Protein AF-A0A8J7K2E9-F1 (afdb_monomer)

Solvent-accessible surface area (backbone atoms only — not comparable to full-atom values): 9598 Å² total; per-residue (Å²): 111,72,69,59,56,50,30,24,60,58,50,72,45,88,73,56,68,72,61,50,50,53,51,53,51,53,40,48,76,68,71,52,51,81,90,60,36,69,51,52,36,40,22,40,24,43,68,30,79,81,80,59,89,56,78,60,86,50,46,63,63,48,47,56,51,48,52,55,47,40,73,77,40,70,89,48,60,45,27,50,50,56,51,51,51,54,51,43,72,72,58,84,50,80,79,71,59,42,68,41,101,80,74,46,68,44,49,57,67,64,53,49,53,46,28,25,50,50,9,65,33,85,80,42,61,82,50,72,38,52,61,64,59,44,49,19,25,53,39,42,48,53,55,50,51,49,56,50,52,57,48,54,50,52,54,50,53,51,52,52,51,50,56,55,55,61,65,71,76,113

Foldseek 3Di:
DVLQVLLCVLLVHHDDPVLVVVVVVVCVVLVNDPVLRNLQSNLQSLQPNPPDRDRQPCLSVLVVVLVVVCVVPPPDWDFLQRVVVVCCVPPVDDDDFDQDPVRDTPDPVNVSCVLCVSSVHRHDGGDIDRSSNCSNSSSSVVVVVVVVVVVVVVVVVVVVVVVVVVVVVD

Organism: NCBI:txid945769

pLDDT: mean 77.62, std 14.19, range [43.34, 93.06]

Sequence (170 aa):
MKHKELFERELGRKISERSWYRLNRKLKDLGIYKEEYPEILKTVAAMNSSGRITLNRYLLTVWDSIRRFENKHPKQQITCESFRKLLLDNMSYTPMNRLSKNGKYIGISTMWYRWFKDGGVNYKAERLYPIRAYIGVACAVLTWHENQRSKRQRTQDINQFNLLGETNNV

Secondary structure (DSSP, 8-state):
-HHHHHHHHHHTS---HHHHHHHHHHHHHTT--GGGHHHHHHHHHHH-TTSS----TTHHHHHHHHHHHHHHSTT-EEEHHHHHHHHHHHHT---PPEEPTTS-EE-HHHHHHHHHHHTT----TT-EEEGGGGHHHHHHHHHHHHHHHHHHHHHHHHHHHHHHHHHT--

Radius of gyration: 19.33 Å; Cα contacts (8 Å, |Δi|>4): 151; chains: 1; bounding box: 42×38×68 Å

Mean predicted aligned error: 9.29 Å

Structure (mmCIF, N/CA/C/O backbone):
data_AF-A0A8J7K2E9-F1
#
_entry.id   AF-A0A8J7K2E9-F1
#
loop_
_atom_site.group_PDB
_atom_site.id
_atom_site.type_symbol
_atom_site.label_atom_id
_atom_site.label_alt_id
_atom_site.label_comp_id
_atom_site.label_asym_id
_atom_site.label_entity_id
_atom_site.label_seq_id
_atom_site.pdbx_PDB_ins_code
_atom_site.Cartn_x
_atom_site.Cartn_y
_atom_site.Cartn_z
_atom_site.occupancy
_atom_site.B_iso_or_equiv
_atom_site.auth_seq_id
_atom_site.auth_comp_id
_atom_site.auth_asym_id
_atom_site.auth_atom_id
_atom_site.pdbx_PDB_model_num
ATOM 1 N N . MET A 1 1 ? -10.620 7.138 16.978 1.00 61.88 1 MET A N 1
ATOM 2 C CA . MET A 1 1 ? -9.465 8.057 17.072 1.00 61.88 1 MET A CA 1
ATOM 3 C C . MET A 1 1 ? -8.157 7.414 16.603 1.00 61.88 1 MET A C 1
ATOM 5 O O . MET A 1 1 ? -7.608 7.929 15.640 1.00 61.88 1 MET A O 1
ATOM 9 N N . LYS A 1 2 ? -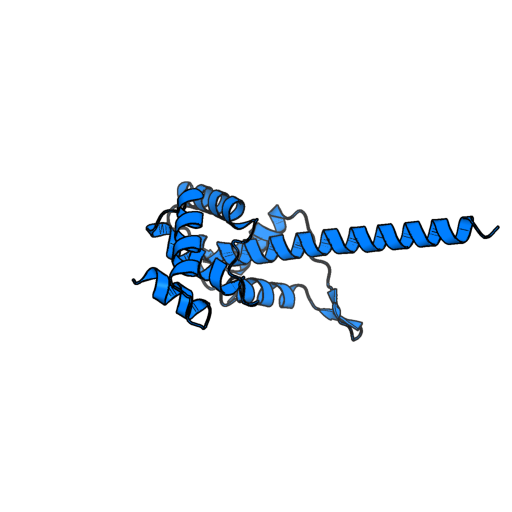7.750 6.233 17.107 1.00 86.69 2 LYS A N 1
ATOM 10 C CA . LYS A 1 2 ? -6.481 5.542 16.744 1.00 86.69 2 LYS A CA 1
ATOM 11 C C . LYS A 1 2 ? -6.114 5.481 15.242 1.00 86.69 2 LYS A C 1
ATOM 13 O O . LYS A 1 2 ? -4.968 5.710 14.879 1.00 86.69 2 LYS A O 1
ATOM 18 N N . HIS A 1 3 ? -7.066 5.203 14.345 1.00 90.31 3 HIS A N 1
ATOM 19 C CA . HIS A 1 3 ? -6.786 5.116 12.899 1.00 90.31 3 HIS A CA 1
ATOM 20 C C . HIS A 1 3 ? -6.511 6.466 12.224 1.00 90.31 3 HIS A C 1
ATOM 22 O O . HIS A 1 3 ? -5.723 6.523 11.283 1.00 90.31 3 HIS A O 1
ATOM 28 N N . LYS A 1 4 ? -7.129 7.550 12.707 1.00 91.06 4 LYS A N 1
ATOM 29 C CA . LYS A 1 4 ? -6.885 8.897 12.174 1.00 91.06 4 LYS A CA 1
ATOM 30 C C . LYS A 1 4 ? -5.471 9.345 12.508 1.00 91.06 4 LYS A C 1
ATOM 32 O O . LYS A 1 4 ? -4.744 9.784 11.630 1.00 91.06 4 LYS A O 1
ATOM 37 N N . GLU A 1 5 ? -5.085 9.171 13.766 1.00 92.25 5 GLU A N 1
ATOM 38 C CA . GLU A 1 5 ? -3.748 9.496 14.265 1.00 92.25 5 GLU A CA 1
ATOM 39 C C . GLU A 1 5 ? -2.667 8.697 13.537 1.00 92.25 5 GLU A C 1
ATOM 41 O O . GLU A 1 5 ? -1.667 9.270 13.114 1.00 92.25 5 GLU A O 1
ATOM 46 N N . LEU A 1 6 ? -2.894 7.392 13.329 1.00 91.00 6 LEU A N 1
ATOM 47 C CA . LEU A 1 6 ? -2.023 6.562 12.499 1.00 91.00 6 LEU A CA 1
ATOM 48 C C . LEU A 1 6 ? -1.872 7.173 11.104 1.00 91.00 6 LEU A C 1
ATOM 50 O O . LEU A 1 6 ? -0.757 7.428 10.671 1.00 91.00 6 LEU A O 1
ATOM 54 N N . PHE A 1 7 ? -2.984 7.445 10.422 1.00 90.50 7 PHE A N 1
ATOM 55 C CA . PHE A 1 7 ? -2.957 7.997 9.072 1.00 90.50 7 PHE A CA 1
ATOM 56 C C . PHE A 1 7 ? -2.217 9.340 8.997 1.00 90.50 7 PHE A C 1
ATOM 58 O O . PHE A 1 7 ? -1.377 9.520 8.124 1.00 90.50 7 PHE A O 1
ATOM 65 N N . GLU A 1 8 ? -2.484 10.270 9.917 1.00 91.31 8 GLU A N 1
ATOM 66 C CA . GLU A 1 8 ? -1.817 11.579 9.972 1.00 91.31 8 GLU A CA 1
ATOM 67 C C . GLU A 1 8 ? -0.312 11.461 10.225 1.00 91.31 8 GLU A C 1
ATOM 69 O O . GLU A 1 8 ? 0.469 12.215 9.642 1.00 91.31 8 GLU A O 1
ATOM 74 N N . ARG A 1 9 ? 0.102 10.502 11.061 1.00 90.06 9 ARG A N 1
ATOM 75 C CA . ARG A 1 9 ? 1.516 10.221 11.323 1.00 90.06 9 ARG A CA 1
ATOM 76 C C . ARG A 1 9 ? 2.225 9.711 10.073 1.00 90.06 9 ARG A C 1
ATOM 78 O O . ARG A 1 9 ? 3.290 10.218 9.745 1.00 90.06 9 ARG A O 1
ATOM 85 N N . GLU A 1 10 ? 1.635 8.745 9.372 1.00 88.00 10 GLU A N 1
ATOM 86 C CA . GLU A 1 10 ? 2.205 8.207 8.127 1.00 88.00 10 GLU A CA 1
ATOM 87 C C . GLU A 1 10 ? 2.176 9.249 6.994 1.00 88.00 10 GLU A C 1
ATOM 89 O O . GLU A 1 10 ? 3.072 9.287 6.156 1.00 88.00 10 GLU A O 1
ATOM 94 N N . LEU A 1 11 ? 1.169 10.130 6.983 1.00 87.06 11 LEU A N 1
ATOM 95 C CA . LEU A 1 11 ? 1.056 11.232 6.024 1.00 87.06 11 LEU A CA 1
ATOM 96 C C . LEU A 1 11 ? 2.037 12.381 6.328 1.00 87.06 11 LEU A C 1
ATOM 98 O O . LEU A 1 11 ? 2.314 13.195 5.449 1.00 87.06 11 LEU A O 1
ATOM 102 N N . GLY A 1 12 ? 2.519 12.488 7.571 1.00 88.88 12 GLY A N 1
ATOM 103 C CA . GLY A 1 12 ? 3.387 13.570 8.044 1.00 88.88 12 GLY A CA 1
ATOM 104 C C . GLY A 1 12 ? 2.679 14.915 8.250 1.00 88.88 12 GLY A C 1
ATOM 105 O O . GLY A 1 12 ? 3.340 15.942 8.377 1.00 88.88 12 GLY A O 1
ATOM 106 N N . ARG A 1 13 ? 1.339 14.945 8.257 1.00 89.38 13 ARG A N 1
ATOM 107 C CA . ARG A 1 13 ? 0.535 16.166 8.455 1.00 89.38 13 ARG A CA 1
ATOM 108 C C . ARG A 1 13 ? -0.881 15.846 8.920 1.00 89.38 13 ARG A C 1
ATOM 110 O O . ARG A 1 13 ? -1.392 14.747 8.714 1.00 89.38 13 ARG A O 1
ATOM 117 N N . LYS A 1 14 ? -1.549 16.857 9.477 1.00 90.62 14 LYS A N 1
ATOM 118 C CA . LYS A 1 14 ? -2.960 16.777 9.867 1.00 90.62 14 LYS A CA 1
ATOM 119 C C . LYS A 1 14 ? -3.895 16.704 8.660 1.00 90.62 14 LYS A C 1
ATOM 121 O O . LYS A 1 14 ? -3.637 17.299 7.610 1.00 90.62 14 LYS A O 1
ATOM 126 N N . ILE A 1 15 ? -5.006 15.991 8.834 1.00 89.50 15 ILE A N 1
ATOM 127 C CA . ILE A 1 15 ? -6.095 15.893 7.861 1.00 89.50 15 ILE A CA 1
ATOM 128 C C . ILE A 1 15 ? -7.352 16.568 8.423 1.00 89.50 15 ILE A C 1
ATOM 130 O O . ILE A 1 15 ? -7.718 16.384 9.585 1.00 89.50 15 ILE A O 1
ATOM 134 N N . SER A 1 16 ? -8.060 17.330 7.586 1.00 90.31 16 SER A N 1
ATOM 135 C CA . SER A 1 16 ? -9.354 17.898 7.974 1.00 90.31 16 SER A CA 1
ATOM 136 C C . SER A 1 16 ? -10.396 16.805 8.240 1.00 90.31 16 SER A C 1
ATOM 138 O O . SER A 1 16 ? -10.392 15.754 7.591 1.00 90.31 16 SER A O 1
ATOM 140 N N . GLU A 1 17 ? -11.341 17.068 9.148 1.00 91.88 17 GLU A N 1
ATOM 141 C CA . GLU A 1 17 ? -12.410 16.108 9.472 1.00 91.88 17 GLU A CA 1
ATOM 142 C C . GLU A 1 17 ? -13.223 15.702 8.242 1.00 91.88 17 GLU A C 1
ATOM 144 O O . GLU A 1 17 ? -13.513 14.525 8.041 1.00 91.88 17 GLU A O 1
ATOM 149 N N . ARG A 1 18 ? -13.519 16.652 7.348 1.00 91.50 18 ARG A N 1
ATOM 150 C CA . ARG A 1 18 ? -14.254 16.375 6.107 1.00 91.50 18 ARG A CA 1
ATOM 151 C C . ARG A 1 18 ? -13.514 15.390 5.200 1.00 91.50 18 ARG A C 1
ATOM 153 O O . ARG A 1 18 ? -14.135 14.491 4.634 1.00 91.50 18 ARG A O 1
ATOM 160 N N . SER A 1 19 ? -12.202 15.555 5.040 1.00 89.81 19 SER A N 1
ATOM 161 C CA . SER A 1 19 ? -11.385 14.654 4.219 1.00 89.81 19 SER A CA 1
ATOM 162 C C . SER A 1 19 ? -11.242 13.282 4.873 1.00 89.81 19 SER A C 1
ATOM 164 O O . SER A 1 19 ? -11.343 12.266 4.187 1.00 89.81 19 SER A O 1
ATOM 166 N N . TRP A 1 20 ? -11.089 13.243 6.198 1.00 91.19 20 TRP A N 1
ATOM 167 C CA . TRP A 1 20 ? -11.048 12.001 6.967 1.00 91.19 20 TRP A CA 1
ATOM 168 C C . TRP A 1 20 ? -12.358 11.217 6.867 1.00 91.19 20 TRP A C 1
ATOM 170 O O . TRP A 1 20 ? -12.353 10.014 6.604 1.00 91.19 20 TRP A O 1
ATOM 180 N N . TYR A 1 21 ? -13.491 11.901 7.008 1.00 91.44 21 TYR A N 1
ATOM 181 C CA . TYR A 1 21 ? -14.814 11.311 6.846 1.00 91.44 21 TYR A CA 1
ATOM 182 C C . TYR A 1 21 ? -15.002 10.717 5.444 1.00 91.44 21 TYR A C 1
ATOM 184 O O . TYR A 1 21 ? -15.422 9.569 5.309 1.00 91.44 21 TYR A O 1
ATOM 192 N N . ARG A 1 22 ? -14.624 11.459 4.392 1.00 90.50 22 ARG A N 1
ATOM 193 C CA . ARG A 1 22 ? -14.691 10.981 3.000 1.00 90.50 22 ARG A CA 1
ATOM 194 C C . ARG A 1 22 ? -13.834 9.740 2.765 1.00 90.50 22 ARG A C 1
ATOM 196 O O . ARG A 1 22 ? -14.300 8.812 2.111 1.00 90.50 22 ARG A O 1
ATOM 203 N N . LEU A 1 23 ? -12.614 9.715 3.302 1.00 89.75 23 LEU A N 1
ATOM 204 C CA . LEU A 1 23 ? -11.736 8.549 3.210 1.00 89.75 23 LEU A CA 1
ATOM 205 C C . LEU A 1 23 ? -12.372 7.329 3.887 1.00 89.75 23 LEU A C 1
ATOM 207 O O . LEU A 1 23 ? -12.480 6.282 3.257 1.00 89.75 23 LEU A O 1
ATOM 211 N N . ASN A 1 24 ? -12.846 7.474 5.128 1.00 89.44 24 ASN A N 1
ATOM 212 C CA . ASN A 1 24 ? -13.484 6.372 5.857 1.00 89.44 24 ASN A CA 1
ATOM 213 C C . ASN A 1 24 ? -14.721 5.838 5.150 1.00 89.44 24 ASN A C 1
ATOM 215 O O . ASN A 1 24 ? -14.899 4.626 5.074 1.00 89.44 24 ASN A O 1
ATOM 219 N N . ARG A 1 25 ? -15.569 6.736 4.640 1.00 89.94 25 ARG A N 1
ATOM 220 C CA . ARG A 1 25 ? -16.749 6.339 3.878 1.00 89.94 25 ARG A CA 1
ATOM 221 C C . ARG A 1 25 ? -16.340 5.532 2.652 1.00 89.94 25 ARG A C 1
ATOM 223 O O . ARG A 1 25 ? -16.850 4.441 2.467 1.00 89.94 25 ARG A O 1
ATOM 230 N N . LYS A 1 26 ? -15.347 6.001 1.892 1.00 89.88 26 LYS A N 1
ATOM 231 C CA . LYS A 1 26 ? -14.869 5.290 0.703 1.00 89.88 26 LYS A CA 1
ATOM 232 C C . LYS A 1 26 ? -14.271 3.918 1.032 1.00 89.88 26 LYS A C 1
ATOM 234 O O . LYS A 1 26 ? -14.518 2.977 0.296 1.00 89.88 26 LYS A O 1
ATOM 239 N N . LEU A 1 27 ? -13.509 3.785 2.120 1.00 89.38 27 LEU A N 1
ATOM 240 C CA . LEU A 1 27 ? -12.985 2.483 2.560 1.00 89.38 27 LEU A CA 1
ATOM 241 C C . LEU A 1 27 ? -14.115 1.517 2.943 1.00 89.38 27 LEU A C 1
ATOM 243 O O . LEU A 1 27 ? -14.089 0.360 2.532 1.00 89.38 27 LEU A O 1
ATOM 247 N N . LYS A 1 28 ? -15.139 2.016 3.645 1.00 88.62 28 LYS A N 1
ATOM 248 C CA . LYS A 1 28 ? -16.333 1.239 3.990 1.00 88.62 28 LYS A CA 1
ATOM 249 C C . LYS A 1 28 ? -17.122 0.817 2.746 1.00 88.62 28 LYS A C 1
ATOM 251 O O . LYS A 1 28 ? -17.516 -0.339 2.651 1.00 88.62 28 LYS A O 1
ATOM 256 N N . ASP A 1 29 ? -17.324 1.731 1.799 1.00 88.69 29 ASP A N 1
ATOM 257 C CA . ASP A 1 29 ? -18.035 1.467 0.540 1.00 88.69 29 ASP A CA 1
ATOM 258 C C . ASP A 1 29 ? -17.295 0.420 -0.320 1.00 88.69 29 ASP A C 1
ATOM 260 O O . ASP A 1 29 ? -17.916 -0.297 -1.096 1.00 88.69 29 ASP A O 1
ATOM 264 N N . LEU A 1 30 ? -15.974 0.298 -0.150 1.00 84.44 30 LEU A N 1
ATOM 265 C CA . LEU A 1 30 ? -15.138 -0.731 -0.777 1.00 84.44 30 LEU A CA 1
ATOM 266 C C . LEU A 1 30 ? -15.120 -2.067 -0.012 1.00 84.44 30 LEU A C 1
ATOM 268 O O . LEU A 1 30 ? -14.384 -2.971 -0.398 1.00 84.44 30 LEU A O 1
ATOM 272 N N . GLY A 1 31 ? -15.889 -2.199 1.073 1.00 86.50 31 GLY A N 1
ATOM 273 C CA . GLY A 1 31 ? -15.932 -3.417 1.886 1.00 86.50 31 GLY A CA 1
ATOM 274 C C . GLY A 1 31 ? -14.647 -3.690 2.671 1.00 86.50 31 GLY A C 1
ATOM 275 O O . GLY A 1 31 ? -14.407 -4.831 3.053 1.00 86.50 31 GLY A O 1
ATOM 276 N N . ILE A 1 32 ? -13.813 -2.670 2.895 1.00 86.19 32 ILE A N 1
ATOM 277 C CA . ILE A 1 32 ? -12.626 -2.775 3.746 1.00 86.19 32 ILE A CA 1
ATOM 278 C C . ILE A 1 32 ? -13.080 -2.512 5.184 1.00 86.19 32 ILE A C 1
ATOM 280 O O . ILE A 1 32 ? -13.701 -1.479 5.465 1.00 86.19 32 ILE A O 1
ATOM 284 N N . TYR A 1 33 ? -12.793 -3.438 6.096 1.00 81.75 33 TYR A N 1
ATOM 285 C CA . TYR A 1 33 ? -13.227 -3.352 7.492 1.00 81.75 33 TYR A CA 1
ATOM 286 C C . TYR A 1 33 ? -12.181 -2.676 8.381 1.00 81.75 33 TYR A C 1
ATOM 288 O O . TYR A 1 33 ? -11.008 -2.555 8.029 1.00 81.75 33 TYR A O 1
ATOM 296 N N . LYS A 1 34 ? -12.596 -2.208 9.566 1.00 78.88 34 LYS A N 1
ATOM 297 C CA . LYS A 1 34 ? -11.738 -1.401 10.454 1.00 78.88 34 LYS A CA 1
ATOM 298 C C . LYS A 1 34 ? -10.488 -2.153 10.907 1.00 78.88 34 LYS A C 1
ATOM 300 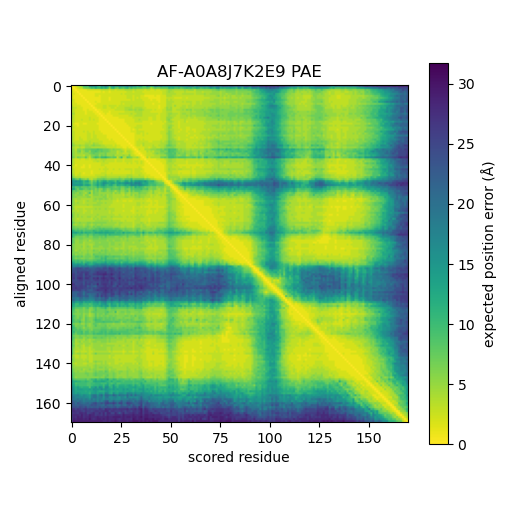O O . LYS A 1 34 ? -9.458 -1.527 11.121 1.00 78.88 34 LYS A O 1
ATOM 305 N N . GLU A 1 35 ? -10.574 -3.464 11.049 1.00 78.75 35 GLU A N 1
ATOM 306 C CA . GLU A 1 35 ? -9.488 -4.354 11.458 1.00 78.75 35 GLU A CA 1
ATOM 307 C C . GLU A 1 35 ? -8.404 -4.456 10.370 1.00 78.75 35 GLU A C 1
ATOM 309 O O . GLU A 1 35 ? -7.241 -4.714 10.666 1.00 78.75 35 GLU A O 1
ATOM 314 N N . GLU A 1 36 ? -8.781 -4.192 9.119 1.00 76.81 36 GLU A N 1
ATOM 315 C CA . GLU A 1 36 ? -7.938 -4.237 7.919 1.00 76.81 36 GLU A CA 1
ATOM 316 C C . GLU A 1 36 ? -7.357 -2.850 7.573 1.00 76.81 36 GLU A C 1
ATOM 318 O O . GLU A 1 36 ? -6.490 -2.703 6.710 1.00 76.81 36 GLU A O 1
ATOM 323 N N . TYR A 1 37 ? -7.816 -1.799 8.263 1.00 83.19 37 TYR A N 1
ATOM 324 C CA . TYR A 1 37 ? -7.409 -0.417 8.010 1.00 83.19 37 TYR A CA 1
ATOM 325 C C . TYR A 1 37 ? -5.933 -0.101 8.244 1.00 83.19 37 TYR A C 1
ATOM 327 O O . TYR A 1 37 ? -5.437 0.747 7.504 1.00 83.19 37 TYR A O 1
ATOM 335 N N . PRO A 1 38 ? -5.206 -0.660 9.228 1.00 88.12 38 PRO A N 1
ATOM 336 C CA . PRO A 1 38 ? -3.873 -0.153 9.549 1.00 88.12 38 PRO A CA 1
ATOM 337 C C . PRO A 1 38 ? -2.907 -0.148 8.354 1.00 88.12 38 PRO A C 1
ATOM 339 O O . PRO A 1 38 ? -2.246 0.859 8.094 1.00 88.12 38 PRO A O 1
ATOM 342 N N . GLU A 1 39 ? -2.850 -1.234 7.588 1.00 84.56 39 GLU A N 1
ATOM 343 C CA . GLU A 1 39 ? -1.990 -1.379 6.410 1.00 84.56 39 GLU A CA 1
ATOM 344 C C . GLU A 1 39 ? -2.505 -0.588 5.205 1.00 84.56 39 GLU A C 1
ATOM 346 O O . GLU A 1 39 ? -1.720 0.013 4.462 1.00 84.56 39 GLU A O 1
ATOM 351 N N . ILE A 1 40 ? -3.827 -0.524 5.038 1.00 88.06 40 ILE A N 1
ATOM 352 C CA . ILE A 1 40 ? -4.463 0.270 3.986 1.00 88.06 40 ILE A CA 1
ATOM 353 C C . ILE A 1 40 ? -4.215 1.762 4.215 1.00 88.06 40 ILE A C 1
ATOM 355 O O . ILE A 1 40 ? -3.853 2.477 3.286 1.00 88.06 40 ILE A O 1
ATOM 359 N N . LEU A 1 41 ? -4.342 2.244 5.449 1.00 89.12 41 LEU A N 1
ATOM 360 C CA . LEU A 1 41 ? -4.103 3.640 5.803 1.00 89.12 41 LEU A CA 1
ATOM 361 C C . LEU A 1 41 ? -2.639 4.025 5.615 1.00 89.12 41 LEU A C 1
ATOM 363 O O . LEU A 1 41 ? -2.383 5.087 5.053 1.00 89.12 41 LEU A O 1
ATOM 367 N N . LYS A 1 42 ? -1.694 3.156 5.997 1.00 85.94 42 LYS A N 1
ATOM 368 C CA . LYS A 1 42 ? -0.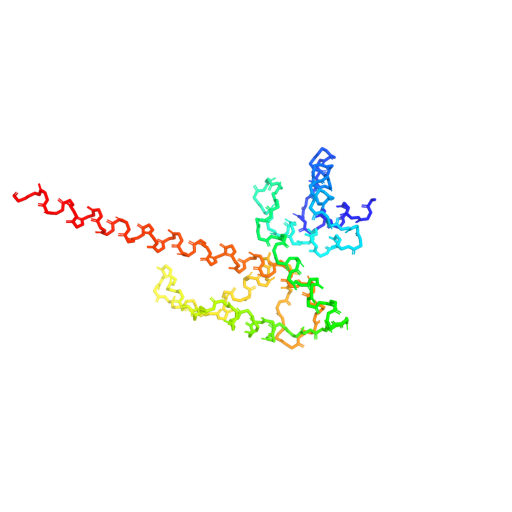264 3.335 5.687 1.00 85.94 42 LYS A CA 1
ATOM 369 C C . LYS A 1 42 ? -0.035 3.460 4.183 1.00 85.94 42 LYS A C 1
ATOM 371 O O . LYS A 1 42 ? 0.618 4.398 3.738 1.00 85.94 42 LYS A O 1
ATOM 376 N N . THR A 1 43 ? -0.637 2.564 3.402 1.00 85.75 43 THR A N 1
ATOM 377 C CA . THR A 1 43 ? -0.547 2.580 1.936 1.00 85.75 43 THR A CA 1
ATOM 378 C C . THR A 1 43 ? -1.102 3.881 1.356 1.00 85.75 43 THR A C 1
ATOM 380 O O . THR A 1 43 ? -0.431 4.568 0.591 1.00 85.75 43 THR A O 1
ATOM 383 N N . VAL A 1 44 ? -2.325 4.258 1.734 1.00 88.12 44 VAL A N 1
ATOM 384 C CA . VAL A 1 44 ? -2.979 5.472 1.236 1.00 88.12 44 VAL A CA 1
ATOM 385 C C . VAL A 1 44 ? -2.192 6.715 1.650 1.00 88.12 44 VAL A C 1
ATOM 387 O O . VAL A 1 44 ? -2.047 7.623 0.837 1.00 88.12 44 VAL A O 1
ATOM 390 N N . ALA A 1 45 ? -1.664 6.773 2.871 1.00 87.19 45 ALA A N 1
ATOM 391 C CA . ALA A 1 45 ? -0.847 7.893 3.324 1.00 87.19 45 ALA A CA 1
ATOM 392 C C . ALA A 1 45 ? 0.448 8.014 2.507 1.00 87.19 45 ALA A C 1
ATOM 394 O O . ALA A 1 45 ? 0.714 9.082 1.953 1.00 87.19 45 ALA A O 1
ATOM 395 N N . ALA A 1 46 ? 1.187 6.911 2.347 1.00 80.88 46 ALA A N 1
ATOM 396 C CA . ALA A 1 46 ? 2.444 6.877 1.602 1.00 80.88 46 ALA A CA 1
ATOM 397 C C . ALA A 1 46 ? 2.270 7.289 0.128 1.00 80.88 46 ALA A C 1
ATOM 399 O O . ALA A 1 46 ? 3.108 7.993 -0.435 1.00 80.88 46 ALA A O 1
ATOM 400 N N . MET A 1 47 ? 1.140 6.924 -0.488 1.00 78.69 47 MET A N 1
ATOM 401 C CA . MET A 1 47 ? 0.848 7.257 -1.885 1.00 78.69 47 MET A CA 1
ATOM 402 C C . MET A 1 47 ? 0.291 8.676 -2.104 1.00 78.69 47 MET A C 1
ATOM 404 O O . MET A 1 47 ? 0.242 9.126 -3.246 1.00 78.69 47 MET A O 1
ATOM 408 N N . ASN A 1 48 ? -0.119 9.401 -1.056 1.00 78.88 48 ASN A N 1
ATOM 409 C CA . ASN A 1 48 ? -0.746 10.732 -1.160 1.00 78.88 48 ASN A CA 1
ATOM 410 C C . ASN A 1 48 ? 0.179 11.887 -0.744 1.00 78.88 48 ASN A C 1
ATOM 412 O O . ASN A 1 48 ? -0.240 12.846 -0.085 1.00 78.88 48 ASN A O 1
ATOM 416 N N . SER A 1 49 ? 1.434 11.838 -1.187 1.00 60.53 49 SER A N 1
ATOM 417 C CA . SER A 1 49 ? 2.420 12.900 -0.951 1.00 60.53 49 SER A CA 1
ATOM 418 C C . SER A 1 49 ? 2.078 14.239 -1.633 1.00 60.53 49 SER A C 1
ATOM 420 O O . SER A 1 49 ? 2.596 15.276 -1.234 1.00 60.53 49 SER A O 1
ATOM 422 N N . SER A 1 50 ? 1.158 14.263 -2.609 1.00 54.41 50 SER A N 1
ATOM 423 C CA . SER A 1 50 ? 0.816 15.437 -3.436 1.00 54.41 50 SER A CA 1
ATOM 424 C C . SER A 1 50 ? -0.378 16.277 -2.941 1.00 54.41 50 SER A C 1
ATOM 426 O O . SER A 1 50 ? -1.022 16.982 -3.718 1.00 54.41 50 SER A O 1
ATOM 428 N N . GLY A 1 51 ? -0.728 16.207 -1.654 1.00 55.31 51 GLY A N 1
ATOM 429 C CA . GLY A 1 51 ? -1.700 17.120 -1.029 1.00 55.31 51 GLY A CA 1
ATOM 430 C C . GLY A 1 51 ? -3.178 16.706 -1.128 1.00 55.31 51 GLY A C 1
ATOM 431 O O . GLY A 1 51 ? -3.924 16.917 -0.165 1.00 55.31 51 GLY A O 1
ATOM 432 N N . ARG A 1 52 ? -3.607 16.049 -2.215 1.00 66.56 52 ARG A N 1
ATOM 433 C CA . ARG A 1 52 ? -4.967 15.486 -2.361 1.00 66.56 52 ARG A CA 1
ATOM 434 C C . ARG A 1 52 ? -4.992 14.026 -1.925 1.00 66.56 52 ARG A C 1
ATOM 436 O O . ARG A 1 52 ? -4.182 13.245 -2.395 1.00 66.56 52 ARG A O 1
ATOM 443 N N . ILE A 1 53 ? -5.934 13.662 -1.054 1.00 72.44 53 ILE A N 1
ATOM 444 C CA . ILE A 1 53 ? -6.094 12.277 -0.594 1.00 72.44 53 ILE A CA 1
ATOM 445 C C . ILE A 1 53 ? -6.952 11.520 -1.599 1.00 72.44 53 ILE A C 1
ATOM 447 O O . ILE A 1 53 ? -8.146 11.780 -1.742 1.00 72.44 53 ILE A O 1
ATOM 451 N N . THR A 1 54 ? -6.326 10.579 -2.289 1.00 75.81 54 THR A N 1
ATOM 452 C CA . THR A 1 54 ? -6.938 9.719 -3.295 1.00 75.81 54 THR A CA 1
ATOM 453 C C . THR A 1 54 ? -6.612 8.262 -3.000 1.00 75.81 54 THR A C 1
ATOM 455 O O . THR A 1 54 ? -5.502 7.921 -2.598 1.00 75.81 54 THR A O 1
ATOM 458 N N . LEU A 1 55 ? -7.595 7.378 -3.161 1.00 81.44 55 LEU A N 1
ATOM 459 C CA . LEU A 1 55 ? -7.309 5.948 -3.116 1.00 81.44 55 LEU A CA 1
ATOM 460 C C . LEU A 1 55 ? -6.625 5.552 -4.417 1.00 81.44 55 LEU A C 1
ATOM 462 O O . LEU A 1 55 ? -7.102 5.913 -5.495 1.00 81.44 55 LEU A O 1
ATOM 466 N N . ASN A 1 56 ? -5.540 4.793 -4.303 1.00 83.25 56 ASN A N 1
ATOM 467 C CA . ASN A 1 56 ? -4.924 4.184 -5.464 1.00 83.25 56 ASN A CA 1
ATOM 468 C C . ASN A 1 56 ? -5.937 3.252 -6.141 1.00 83.25 56 ASN A C 1
ATOM 470 O O . ASN A 1 56 ? -6.607 2.463 -5.476 1.00 83.25 56 ASN A O 1
ATOM 474 N N . ARG A 1 57 ? -6.050 3.336 -7.465 1.00 84.25 57 ARG A N 1
ATOM 475 C CA . ARG A 1 57 ? -7.021 2.544 -8.230 1.00 84.25 57 ARG A CA 1
ATOM 476 C C . ARG A 1 57 ? -6.790 1.030 -8.142 1.00 84.25 57 ARG A C 1
ATOM 478 O O . ARG A 1 57 ? -7.737 0.272 -8.286 1.00 84.25 57 ARG A O 1
ATOM 485 N N . TYR A 1 58 ? -5.554 0.600 -7.884 1.00 87.06 58 TYR A N 1
ATOM 486 C CA . TYR A 1 58 ? -5.183 -0.807 -7.724 1.00 87.06 58 TYR A CA 1
ATOM 487 C C . TYR A 1 58 ? -5.401 -1.330 -6.307 1.00 87.06 58 TYR A C 1
ATOM 489 O O . TYR A 1 58 ? -5.293 -2.535 -6.089 1.00 87.06 58 TYR A O 1
ATOM 497 N N . LEU A 1 59 ? -5.706 -0.448 -5.350 1.00 87.81 59 LEU A N 1
ATOM 498 C CA . LEU A 1 59 ? -5.784 -0.793 -3.935 1.00 87.81 59 LEU A CA 1
ATOM 499 C C . LEU A 1 59 ? -6.745 -1.953 -3.684 1.00 87.81 59 LEU A C 1
ATOM 501 O O . LEU A 1 59 ? -6.363 -2.897 -3.005 1.00 87.81 59 LEU A O 1
ATOM 505 N N . LEU A 1 60 ? -7.950 -1.906 -4.260 1.00 86.69 60 LEU A N 1
ATOM 506 C CA . LEU A 1 60 ? -8.958 -2.948 -4.061 1.00 86.69 60 LEU A CA 1
ATOM 507 C C . LEU A 1 60 ? -8.500 -4.293 -4.640 1.00 86.69 60 LEU A C 1
ATOM 509 O O . LEU A 1 60 ? -8.550 -5.311 -3.963 1.00 86.69 60 LEU A O 1
ATOM 513 N N . THR A 1 61 ? -7.978 -4.293 -5.867 1.00 87.69 61 THR A N 1
ATOM 514 C CA . THR A 1 61 ? -7.503 -5.513 -6.536 1.00 87.69 61 THR A CA 1
ATOM 515 C C . THR A 1 61 ? -6.340 -6.168 -5.788 1.00 87.69 61 THR A C 1
ATOM 517 O O . THR A 1 61 ? -6.301 -7.392 -5.628 1.00 87.69 61 THR A O 1
ATOM 520 N N . VAL A 1 62 ? -5.384 -5.359 -5.323 1.00 89.31 62 VAL A N 1
ATOM 521 C CA . VAL A 1 62 ? -4.245 -5.826 -4.522 1.00 89.31 62 VAL A CA 1
ATOM 522 C C . VAL A 1 62 ? -4.729 -6.348 -3.174 1.00 89.31 62 VAL A C 1
ATOM 524 O O . VAL A 1 62 ? -4.319 -7.431 -2.758 1.00 89.31 62 VAL A O 1
ATOM 527 N N . TRP A 1 63 ? -5.628 -5.608 -2.527 1.00 88.81 63 TRP A N 1
ATOM 528 C CA . TRP A 1 63 ? -6.241 -5.983 -1.261 1.00 88.81 63 TRP A CA 1
ATOM 529 C C . TRP A 1 63 ? -6.942 -7.343 -1.347 1.00 88.81 63 TRP A C 1
ATOM 531 O O . TRP A 1 63 ? -6.613 -8.246 -0.583 1.00 88.81 63 TRP A O 1
ATOM 541 N N . ASP A 1 64 ? -7.819 -7.543 -2.330 1.00 88.50 64 ASP A N 1
ATOM 542 C CA . ASP A 1 64 ? -8.529 -8.810 -2.522 1.00 88.50 64 ASP A CA 1
ATOM 543 C C . ASP A 1 64 ? -7.588 -9.983 -2.801 1.00 88.50 64 ASP A C 1
ATOM 545 O O . ASP A 1 64 ? -7.819 -11.110 -2.358 1.00 88.50 64 ASP A O 1
ATOM 549 N N . SER A 1 65 ? -6.508 -9.735 -3.540 1.00 87.81 65 SER A N 1
ATOM 550 C CA . SER A 1 65 ? -5.509 -10.762 -3.838 1.00 87.81 65 SER A CA 1
ATOM 551 C C . SER A 1 65 ? -4.737 -11.169 -2.584 1.00 87.81 65 SER A C 1
ATOM 553 O O . SER A 1 65 ? -4.592 -12.362 -2.320 1.00 87.81 65 SER A O 1
ATOM 555 N N . ILE A 1 66 ? -4.325 -10.196 -1.769 1.00 88.38 66 ILE A N 1
ATOM 556 C CA . ILE A 1 66 ? -3.652 -10.444 -0.491 1.00 88.38 66 ILE A CA 1
ATOM 557 C C . ILE A 1 66 ? -4.593 -11.118 0.509 1.00 88.38 66 ILE A C 1
ATOM 559 O O . ILE A 1 66 ? -4.191 -12.090 1.139 1.00 88.38 66 ILE A O 1
ATOM 563 N N . ARG A 1 67 ? -5.856 -10.693 0.605 1.00 87.62 67 ARG A N 1
ATOM 564 C CA . ARG A 1 67 ? -6.851 -11.325 1.485 1.00 87.62 67 ARG A CA 1
ATOM 565 C C . ARG A 1 67 ? -7.077 -12.793 1.121 1.00 87.62 67 ARG A C 1
ATOM 567 O O . ARG A 1 67 ? -7.091 -13.655 1.993 1.00 87.62 67 ARG A O 1
ATOM 574 N N . ARG A 1 68 ? -7.199 -13.111 -0.175 1.00 88.94 68 ARG A N 1
ATOM 575 C CA . ARG A 1 68 ? -7.301 -14.507 -0.643 1.00 88.94 68 ARG A CA 1
ATOM 576 C C . ARG A 1 68 ? -6.054 -15.321 -0.307 1.00 88.94 68 ARG A C 1
ATOM 578 O O . ARG A 1 68 ? -6.183 -16.491 0.042 1.00 88.94 68 ARG A O 1
ATOM 585 N N . PHE A 1 69 ? -4.874 -14.716 -0.413 1.00 87.12 69 PHE A N 1
ATOM 586 C CA . PHE A 1 69 ? -3.623 -15.359 -0.026 1.00 87.12 69 PHE A CA 1
ATOM 587 C C . PHE A 1 69 ? -3.572 -15.628 1.485 1.00 87.12 69 PHE A C 1
ATOM 589 O O . PHE A 1 69 ? -3.309 -16.757 1.884 1.00 87.12 69 PHE A O 1
ATOM 596 N N . GLU A 1 70 ? -3.901 -14.643 2.325 1.00 88.50 70 GLU A N 1
ATOM 597 C CA . GLU A 1 70 ? -3.940 -14.799 3.788 1.00 88.50 70 GLU A CA 1
ATOM 598 C C . GLU A 1 70 ? -4.969 -15.838 4.244 1.00 88.50 70 GLU A C 1
ATOM 600 O O . GLU A 1 70 ? -4.700 -16.584 5.180 1.00 88.50 70 GLU A O 1
ATOM 605 N N . ASN A 1 71 ? -6.115 -15.942 3.564 1.00 88.81 71 ASN A N 1
ATOM 606 C CA . ASN A 1 71 ? -7.111 -16.972 3.865 1.00 88.81 71 ASN A CA 1
ATOM 607 C C . ASN A 1 71 ? -6.586 -18.391 3.596 1.00 88.81 71 ASN A C 1
ATOM 609 O O . ASN A 1 71 ? -6.938 -19.319 4.319 1.00 88.81 71 ASN A O 1
ATOM 613 N N . LYS A 1 72 ? -5.750 -18.569 2.565 1.00 90.19 72 LYS A N 1
ATOM 614 C CA . LYS A 1 72 ? -5.110 -19.858 2.249 1.00 90.19 72 LYS A CA 1
ATOM 615 C C . L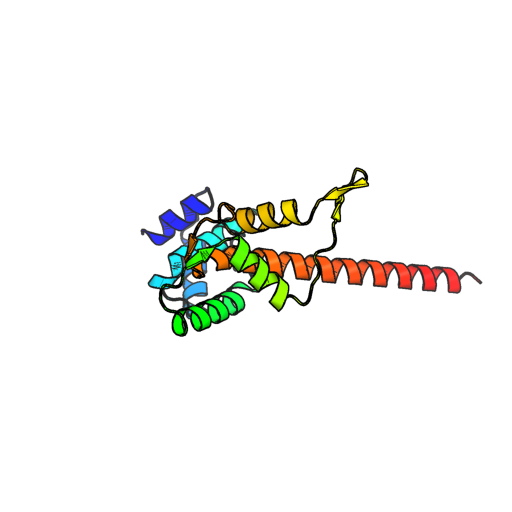YS A 1 72 ? -3.888 -20.134 3.122 1.00 90.19 72 LYS A C 1
ATOM 617 O O . LYS A 1 72 ? -3.607 -21.288 3.430 1.00 90.19 72 LYS A O 1
ATOM 622 N N . HIS A 1 73 ? -3.179 -19.082 3.521 1.00 87.62 73 HIS A N 1
ATOM 623 C CA . HIS A 1 73 ? -1.955 -19.160 4.310 1.00 87.62 73 HIS A CA 1
ATOM 624 C C . HIS A 1 73 ? -2.020 -18.211 5.514 1.00 87.62 73 HIS A C 1
ATOM 626 O O . HIS A 1 73 ? -1.382 -17.148 5.525 1.00 87.62 73 HIS A O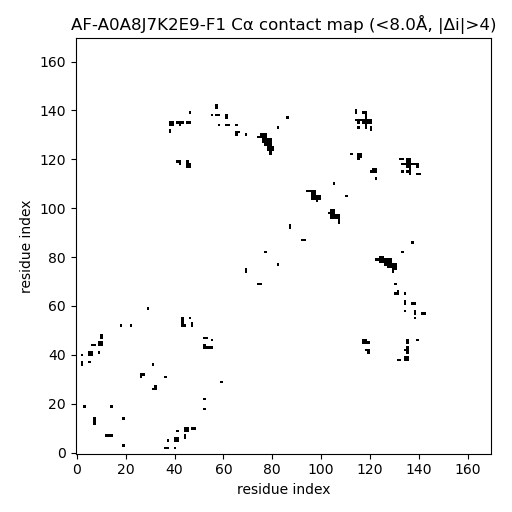 1
ATOM 632 N N . PRO A 1 74 ? -2.793 -18.577 6.552 1.00 86.56 74 PRO A N 1
ATOM 633 C CA . PRO A 1 74 ? -2.982 -17.721 7.710 1.00 86.56 74 PRO A CA 1
ATOM 634 C C . PRO A 1 74 ? -1.647 -17.436 8.394 1.00 86.56 74 PRO A C 1
ATOM 636 O O . PRO A 1 74 ? -0.853 -18.343 8.634 1.00 86.56 74 PRO A O 1
ATOM 639 N N . LYS A 1 75 ? -1.416 -16.169 8.752 1.00 82.19 75 LYS A N 1
ATOM 640 C CA . LYS A 1 75 ? -0.213 -15.705 9.469 1.00 82.19 75 LYS A CA 1
ATOM 641 C C . LYS A 1 75 ? 1.108 -15.899 8.712 1.00 82.19 75 LYS A C 1
ATOM 643 O O . LYS A 1 75 ? 2.165 -15.724 9.318 1.00 82.19 75 LYS A O 1
ATOM 648 N N . GLN A 1 76 ? 1.079 -16.212 7.413 1.00 86.25 76 GLN A N 1
ATOM 649 C CA . GLN A 1 76 ? 2.311 -16.325 6.644 1.00 86.25 76 GLN A CA 1
ATOM 650 C C . GLN A 1 76 ? 3.055 -14.986 6.624 1.00 86.25 76 GLN A C 1
ATOM 652 O O . GLN A 1 76 ? 2.508 -13.931 6.285 1.00 86.25 76 GLN A O 1
ATOM 657 N N . GLN A 1 77 ? 4.331 -15.054 6.984 1.00 92.69 77 GLN A N 1
ATOM 658 C CA . GLN A 1 77 ? 5.278 -13.971 6.803 1.00 92.69 77 GLN A CA 1
ATOM 659 C C . GLN A 1 77 ? 6.227 -14.350 5.680 1.00 92.69 77 GLN A C 1
ATOM 661 O O . GLN A 1 77 ? 6.599 -15.514 5.533 1.00 92.69 77 GLN A O 1
ATOM 666 N N . ILE A 1 78 ? 6.612 -13.362 4.885 1.00 92.00 78 ILE A N 1
ATOM 667 C CA . ILE A 1 78 ? 7.574 -13.550 3.807 1.00 92.00 78 ILE A CA 1
ATOM 668 C C . ILE A 1 78 ? 8.629 -12.458 3.872 1.00 92.00 78 ILE A C 1
ATOM 670 O O . ILE A 1 78 ? 8.419 -11.399 4.468 1.00 92.00 78 ILE A O 1
ATOM 674 N N . THR A 1 79 ? 9.782 -12.739 3.280 1.00 93.06 79 THR A N 1
ATOM 675 C CA . THR A 1 79 ? 10.871 -11.775 3.183 1.00 93.06 79 THR A CA 1
ATOM 676 C C . THR A 1 79 ? 10.627 -10.793 2.038 1.00 93.06 79 THR A C 1
ATOM 678 O O 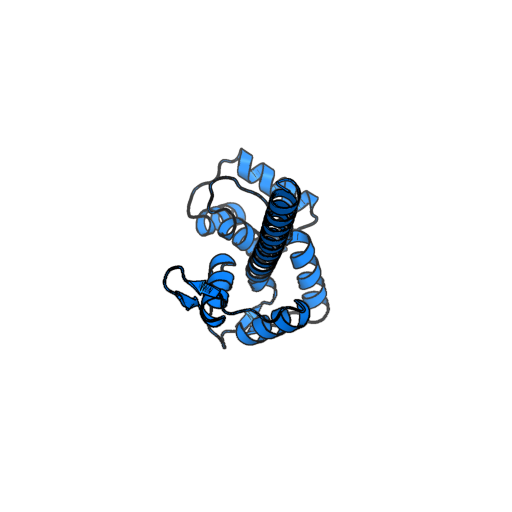. THR A 1 79 ? 9.879 -11.084 1.096 1.00 93.06 79 THR A O 1
ATOM 681 N N . CYS A 1 80 ? 11.289 -9.632 2.073 1.00 88.19 80 CYS A N 1
ATOM 682 C CA . CYS A 1 80 ? 11.234 -8.674 0.966 1.00 88.19 80 CYS A CA 1
ATOM 683 C C . CYS A 1 80 ? 11.704 -9.300 -0.356 1.00 88.19 80 CYS A C 1
ATOM 685 O O . CYS A 1 80 ? 11.128 -9.023 -1.407 1.00 88.19 80 CYS A O 1
ATOM 687 N N . GLU A 1 81 ? 12.714 -10.167 -0.293 1.00 86.75 81 GLU A N 1
ATOM 688 C CA . GLU A 1 81 ? 13.239 -10.879 -1.456 1.00 86.75 81 GLU A CA 1
ATOM 689 C C . GLU A 1 81 ? 12.244 -11.913 -2.006 1.00 86.75 81 GLU A C 1
ATOM 691 O O . GLU A 1 81 ? 12.038 -11.999 -3.216 1.00 86.75 81 GLU A O 1
ATOM 696 N N . SER A 1 82 ? 11.554 -12.645 -1.129 1.00 88.81 82 SER A N 1
ATOM 697 C CA . SER A 1 82 ? 10.505 -13.588 -1.542 1.00 88.81 82 SER A CA 1
ATOM 698 C C . SER A 1 82 ? 9.331 -12.863 -2.200 1.00 88.81 82 SER A C 1
ATOM 700 O O . SER A 1 82 ? 8.853 -13.278 -3.253 1.00 88.81 82 SER A O 1
ATOM 702 N N . PHE A 1 83 ? 8.904 -11.731 -1.630 1.00 89.06 83 PHE A N 1
ATOM 703 C CA . PHE A 1 83 ? 7.853 -10.909 -2.228 1.00 89.06 83 PHE A CA 1
ATOM 704 C C . PHE A 1 83 ? 8.266 -10.335 -3.589 1.00 89.06 83 PHE A C 1
ATOM 706 O O . PHE A 1 83 ? 7.469 -10.314 -4.525 1.00 89.06 83 PHE A O 1
ATOM 713 N N . ARG A 1 84 ? 9.528 -9.906 -3.726 1.00 84.00 84 ARG A N 1
ATOM 714 C CA . ARG A 1 84 ? 10.094 -9.440 -4.998 1.00 84.00 84 ARG A CA 1
ATOM 715 C C . ARG A 1 84 ? 9.994 -10.516 -6.078 1.00 84.00 84 ARG A C 1
ATOM 717 O O . ARG A 1 84 ? 9.560 -10.203 -7.183 1.00 84.00 84 ARG A O 1
ATOM 724 N N . LYS A 1 85 ? 10.363 -11.761 -5.761 1.00 82.94 85 LYS A N 1
ATOM 725 C CA . LYS A 1 85 ? 10.247 -12.901 -6.686 1.00 82.94 85 LYS A CA 1
ATOM 726 C C . LYS A 1 85 ? 8.792 -13.144 -7.092 1.00 82.94 85 LYS A C 1
ATOM 728 O O . LYS A 1 85 ? 8.500 -13.131 -8.280 1.00 82.94 85 LYS A O 1
ATOM 733 N N . LEU A 1 86 ? 7.868 -13.190 -6.126 1.00 82.81 86 LEU A N 1
ATOM 734 C CA . LEU A 1 86 ? 6.431 -13.322 -6.405 1.00 82.81 86 LEU A CA 1
ATOM 735 C C . LEU A 1 86 ? 5.909 -12.230 -7.350 1.00 82.81 86 LEU A C 1
ATOM 737 O O . LEU A 1 86 ? 5.150 -12.517 -8.273 1.00 82.81 86 LEU A O 1
ATOM 741 N N . LEU A 1 87 ? 6.310 -10.974 -7.143 1.00 79.81 87 LEU A N 1
ATOM 742 C CA . LEU A 1 87 ? 5.924 -9.876 -8.029 1.00 79.81 87 LEU A CA 1
ATOM 743 C C . LEU A 1 87 ? 6.480 -10.048 -9.447 1.00 79.81 87 LEU A C 1
ATOM 745 O O . LEU A 1 87 ? 5.770 -9.769 -10.410 1.00 79.81 87 LEU A O 1
ATOM 749 N N . LEU A 1 88 ? 7.735 -10.477 -9.582 1.00 75.06 88 LEU A N 1
ATOM 750 C CA . LEU A 1 88 ? 8.371 -10.703 -10.881 1.00 75.06 88 LEU A CA 1
ATOM 751 C C . LEU A 1 88 ? 7.666 -11.805 -11.671 1.00 75.06 88 LEU A C 1
ATOM 753 O O . LEU A 1 88 ? 7.328 -11.584 -12.834 1.00 75.06 88 LEU A O 1
ATOM 757 N N . ASP A 1 89 ? 7.377 -12.928 -11.015 1.00 73.94 89 ASP A N 1
ATOM 758 C CA . ASP A 1 89 ? 6.704 -14.074 -11.629 1.00 73.94 89 ASP A CA 1
ATOM 759 C C . ASP A 1 89 ? 5.304 -13.693 -12.138 1.00 73.94 89 ASP A C 1
ATOM 761 O O . ASP A 1 89 ? 4.878 -14.123 -13.207 1.00 73.94 89 ASP A O 1
ATOM 765 N N . ASN A 1 90 ? 4.598 -12.818 -11.412 1.00 70.81 90 ASN A N 1
ATOM 766 C CA . ASN A 1 90 ? 3.244 -12.393 -11.774 1.00 70.81 90 ASN A CA 1
ATOM 767 C C . ASN A 1 90 ? 3.195 -11.255 -12.804 1.00 70.81 90 ASN A C 1
ATOM 769 O O . ASN A 1 90 ? 2.195 -11.103 -13.504 1.00 70.81 90 ASN A O 1
ATOM 773 N N . MET A 1 91 ? 4.233 -10.423 -12.908 1.00 64.06 91 MET A N 1
ATOM 774 C CA . MET A 1 91 ? 4.176 -9.242 -13.774 1.00 64.06 91 MET A CA 1
ATOM 775 C C . MET A 1 91 ? 4.462 -9.523 -15.251 1.00 64.06 91 MET A C 1
ATOM 777 O O . MET A 1 91 ? 4.315 -8.601 -16.052 1.00 64.06 91 MET A O 1
ATOM 781 N N . SER A 1 92 ? 4.856 -10.746 -15.637 1.00 56.94 92 SER A N 1
ATOM 782 C CA . SER A 1 92 ? 5.315 -11.054 -17.011 1.00 56.94 92 SER A CA 1
ATOM 783 C C . SER A 1 92 ? 6.308 -9.999 -17.537 1.00 56.94 92 SER A C 1
ATOM 785 O O . SER A 1 92 ? 6.325 -9.658 -18.719 1.00 56.94 92 SER A O 1
ATOM 787 N N . TYR A 1 93 ? 7.076 -9.391 -16.628 1.00 51.53 93 TYR A N 1
ATOM 788 C CA . TYR A 1 93 ? 7.864 -8.196 -16.888 1.00 51.53 93 TYR A CA 1
ATOM 789 C C . TYR A 1 93 ? 9.267 -8.400 -16.348 1.00 51.53 93 TYR A C 1
ATOM 791 O O . TYR A 1 93 ? 9.490 -8.412 -15.137 1.00 51.53 93 TYR A O 1
ATOM 799 N N . THR A 1 94 ? 10.229 -8.486 -17.258 1.00 51.31 94 THR A N 1
ATOM 800 C CA . THR A 1 94 ? 11.645 -8.369 -16.928 1.00 51.31 94 THR A CA 1
ATOM 801 C C . THR A 1 94 ? 11.930 -6.889 -16.672 1.00 51.31 94 THR A C 1
ATOM 803 O O . THR A 1 94 ? 11.764 -6.072 -17.587 1.00 51.31 94 THR A O 1
ATOM 806 N N . PRO A 1 95 ? 12.318 -6.476 -15.453 1.00 52.53 95 PRO A N 1
ATOM 807 C CA . PRO A 1 95 ? 12.589 -5.077 -15.207 1.00 52.53 95 PRO A CA 1
ATOM 808 C C . PRO A 1 95 ? 13.775 -4.639 -16.063 1.00 52.53 95 PRO A C 1
ATOM 810 O O . PRO A 1 95 ? 14.880 -5.131 -15.906 1.00 52.53 95 PRO A O 1
ATOM 813 N N . MET A 1 96 ? 13.552 -3.742 -17.020 1.00 46.62 96 MET A N 1
ATOM 814 C CA . MET A 1 96 ? 14.653 -3.171 -17.792 1.00 46.62 96 MET A CA 1
ATOM 815 C C . MET A 1 96 ? 15.401 -2.154 -16.931 1.00 46.62 96 MET A C 1
ATOM 817 O O . MET A 1 96 ? 14.780 -1.302 -16.287 1.00 46.62 96 MET A O 1
ATOM 821 N N . ASN A 1 97 ? 16.734 -2.231 -16.931 1.00 52.53 97 ASN A N 1
ATOM 822 C CA . ASN A 1 97 ? 17.572 -1.185 -16.355 1.00 52.53 97 ASN A CA 1
ATOM 823 C C . ASN A 1 97 ? 17.200 0.154 -17.003 1.00 52.53 97 ASN A C 1
ATOM 825 O O . ASN A 1 97 ? 17.153 0.276 -18.227 1.00 52.53 97 ASN A O 1
ATOM 829 N N . ARG A 1 98 ? 16.921 1.172 -16.188 1.00 48.28 98 ARG A N 1
ATOM 830 C CA . ARG A 1 98 ? 16.585 2.501 -16.705 1.00 48.28 98 ARG A CA 1
ATOM 831 C C . ARG A 1 98 ? 17.870 3.290 -16.897 1.00 48.28 98 ARG A C 1
ATOM 833 O O . ARG A 1 98 ? 18.607 3.464 -15.939 1.00 48.28 98 ARG A O 1
ATOM 840 N N . LEU A 1 99 ? 18.120 3.849 -18.073 1.00 46.28 99 LEU A N 1
ATOM 841 C CA . LEU A 1 99 ? 19.175 4.852 -18.230 1.00 46.28 99 LEU A CA 1
ATOM 842 C C . LEU A 1 99 ? 18.795 6.123 -17.447 1.00 46.28 99 LEU A C 1
ATOM 844 O O . LEU A 1 99 ? 17.710 6.689 -17.613 1.00 46.28 99 LEU A O 1
ATOM 848 N N . SER A 1 100 ? 19.658 6.537 -16.523 1.00 52.34 100 SER A N 1
ATOM 849 C CA . SER A 1 100 ? 19.573 7.842 -15.865 1.00 52.34 100 SER A CA 1
ATOM 850 C C . SER A 1 100 ? 19.775 8.960 -16.891 1.00 52.34 100 SER A C 1
ATOM 852 O O . SER A 1 100 ? 20.310 8.729 -17.975 1.00 52.34 100 SER A O 1
ATOM 854 N N . LYS A 1 101 ? 19.411 10.199 -16.529 1.00 51.38 101 LYS A N 1
ATOM 855 C CA . LYS A 1 101 ? 19.696 11.392 -17.352 1.00 51.38 101 LYS A CA 1
ATOM 856 C C . LYS A 1 101 ? 21.191 11.560 -17.677 1.00 51.38 101 LYS A C 1
ATOM 858 O O . LYS A 1 101 ? 21.524 12.267 -18.614 1.00 51.38 101 LYS A O 1
ATOM 863 N N . ASN A 1 102 ? 22.063 10.879 -16.933 1.00 56.59 102 ASN A N 1
ATOM 864 C CA . ASN A 1 102 ? 23.514 10.965 -17.043 1.00 56.59 102 ASN A CA 1
ATOM 865 C C . ASN A 1 102 ? 24.102 9.737 -17.772 1.00 56.59 102 ASN A C 1
ATOM 867 O O . ASN A 1 102 ? 25.272 9.421 -17.586 1.00 56.59 102 ASN A O 1
ATOM 871 N N . GLY A 1 103 ? 23.283 8.960 -18.492 1.00 43.34 103 GLY A N 1
ATOM 872 C CA . GLY A 1 103 ? 23.727 7.776 -19.242 1.00 43.34 103 GLY A CA 1
ATOM 873 C C . GLY A 1 103 ? 24.103 6.554 -18.392 1.00 43.34 103 GLY A C 1
ATOM 874 O O . GLY A 1 103 ? 24.447 5.512 -18.936 1.00 43.34 103 GLY A O 1
ATOM 875 N N . LYS A 1 104 ? 24.011 6.624 -17.056 1.00 46.19 104 LYS A N 1
ATOM 876 C CA . LYS A 1 104 ? 24.248 5.469 -16.170 1.00 46.19 104 LYS A CA 1
ATOM 877 C C . LYS A 1 104 ? 22.991 4.624 -16.019 1.00 46.19 104 LYS A C 1
ATOM 879 O O . LYS A 1 104 ? 21.933 5.178 -15.720 1.00 46.19 104 LYS A O 1
ATOM 884 N N . TYR A 1 105 ? 23.100 3.306 -16.151 1.00 47.44 105 TYR A N 1
ATOM 885 C CA . TYR A 1 105 ? 22.009 2.387 -15.836 1.00 47.44 105 TYR A CA 1
ATOM 886 C C . TYR A 1 105 ? 21.664 2.443 -14.339 1.00 47.44 105 TYR A C 1
ATOM 888 O O . TYR A 1 105 ? 22.466 2.114 -13.471 1.00 47.44 105 TYR A O 1
ATOM 896 N N . ILE A 1 106 ? 20.441 2.862 -14.039 1.00 54.78 106 ILE A N 1
ATOM 897 C CA . ILE A 1 106 ? 19.777 2.693 -12.754 1.00 54.78 106 ILE A CA 1
ATOM 898 C C . ILE A 1 106 ? 19.413 1.215 -12.673 1.00 54.78 106 ILE A C 1
ATOM 900 O O . ILE A 1 106 ? 18.454 0.761 -13.308 1.00 54.78 106 ILE A O 1
ATOM 904 N N . GLY A 1 107 ? 20.231 0.469 -11.932 1.00 54.00 107 GLY A N 1
ATOM 905 C CA . GLY A 1 107 ? 20.014 -0.948 -11.698 1.00 54.00 107 GLY A CA 1
ATOM 906 C C . GLY A 1 107 ? 18.628 -1.189 -11.112 1.00 54.00 107 GLY A C 1
ATOM 907 O O . GLY A 1 107 ? 18.176 -0.454 -10.230 1.00 54.00 107 GLY A O 1
ATOM 908 N N . ILE A 1 108 ? 17.975 -2.246 -11.585 1.00 56.81 108 ILE A N 1
ATOM 909 C CA . ILE A 1 108 ? 16.722 -2.807 -11.059 1.00 56.81 108 ILE A CA 1
ATOM 910 C C . ILE A 1 108 ? 16.674 -2.777 -9.518 1.00 56.81 108 ILE A C 1
ATOM 912 O O . ILE A 1 108 ? 15.644 -2.434 -8.940 1.00 56.81 108 ILE A O 1
ATOM 916 N N . SER A 1 1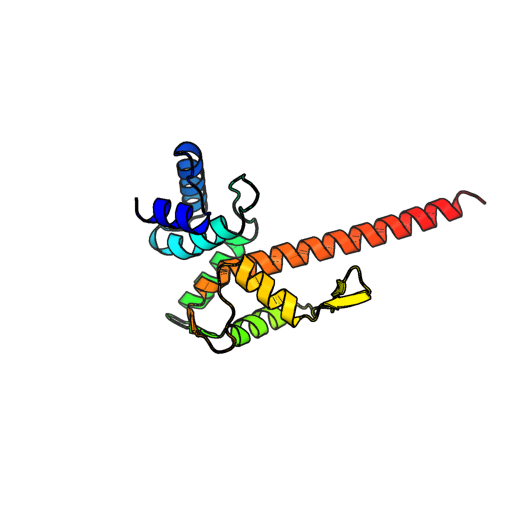09 ? 17.809 -3.056 -8.863 1.00 57.47 109 SER A N 1
ATOM 917 C CA . SER A 1 109 ? 18.002 -2.969 -7.410 1.00 57.47 109 SER A CA 1
ATOM 918 C C . SER A 1 109 ? 17.477 -1.655 -6.823 1.00 57.47 109 SER A C 1
ATOM 920 O O . SER A 1 109 ? 16.626 -1.683 -5.941 1.00 57.47 109 SER A O 1
ATOM 922 N N . THR A 1 110 ? 17.887 -0.503 -7.355 1.00 64.62 110 THR A N 1
ATOM 923 C CA . THR A 1 110 ? 17.491 0.828 -6.851 1.00 64.62 110 THR A CA 1
ATOM 924 C C . THR A 1 110 ? 16.004 1.153 -7.034 1.00 64.62 110 THR A C 1
ATOM 926 O O . THR A 1 110 ? 15.444 1.893 -6.223 1.00 64.62 110 THR A O 1
ATOM 929 N N . MET A 1 111 ? 15.329 0.577 -8.039 1.00 71.12 111 MET A N 1
ATOM 930 C CA . MET A 1 111 ? 13.874 0.730 -8.178 1.00 71.12 111 MET A CA 1
ATOM 931 C C . MET A 1 111 ? 13.110 -0.053 -7.110 1.00 71.12 111 MET A C 1
ATOM 933 O O . MET A 1 111 ? 12.123 0.466 -6.591 1.00 71.12 111 MET A O 1
ATOM 937 N N . TRP A 1 112 ? 13.591 -1.237 -6.718 1.00 74.81 112 TRP A N 1
ATOM 938 C CA . TRP A 1 112 ? 12.982 -2.003 -5.628 1.00 74.81 112 TRP A CA 1
ATOM 939 C C . TRP A 1 112 ? 13.038 -1.241 -4.310 1.00 74.81 112 TRP A C 1
ATOM 941 O O . TRP A 1 112 ? 12.005 -1.067 -3.672 1.00 74.81 112 TRP A O 1
ATOM 951 N N . TYR A 1 113 ? 14.199 -0.690 -3.940 1.00 77.06 113 TYR A N 1
ATOM 952 C CA . TYR A 1 113 ? 14.306 0.136 -2.729 1.00 77.06 113 TYR A CA 1
ATOM 953 C C . TYR A 1 113 ? 13.294 1.282 -2.729 1.00 77.06 113 TYR A C 1
ATOM 955 O O . TYR A 1 113 ? 12.680 1.570 -1.701 1.00 77.06 113 TYR A O 1
ATOM 963 N N . ARG A 1 114 ? 13.081 1.909 -3.892 1.00 79.06 114 ARG A N 1
ATOM 964 C CA . ARG A 1 114 ? 12.099 2.978 -4.037 1.00 79.06 114 ARG A CA 1
ATOM 965 C C . ARG A 1 114 ? 10.664 2.477 -3.892 1.00 79.06 114 ARG A C 1
ATOM 967 O O . ARG A 1 114 ? 9.926 3.086 -3.137 1.00 79.06 114 ARG A O 1
ATOM 974 N N . TRP A 1 115 ? 10.260 1.392 -4.548 1.00 83.06 115 TRP A N 1
ATOM 975 C CA . TRP A 1 115 ? 8.885 0.884 -4.428 1.00 83.06 115 TRP A CA 1
ATOM 976 C C . TRP A 1 115 ? 8.551 0.393 -3.026 1.00 83.06 115 TRP A C 1
ATOM 978 O O . TRP A 1 115 ? 7.438 0.604 -2.557 1.00 83.06 115 TRP A O 1
ATOM 988 N N . PHE A 1 116 ? 9.511 -0.224 -2.341 1.00 85.44 116 PHE A N 1
ATOM 989 C CA . PHE A 1 116 ? 9.329 -0.614 -0.949 1.00 85.44 116 PHE A CA 1
ATOM 990 C C . PHE A 1 116 ? 9.177 0.620 -0.058 1.00 85.44 116 PHE A C 1
ATOM 992 O O . PHE A 1 116 ? 8.217 0.698 0.705 1.00 85.44 116 PHE A O 1
ATOM 999 N N . LYS A 1 117 ? 10.044 1.627 -0.231 1.00 81.94 117 LYS A N 1
ATOM 1000 C CA . LYS A 1 117 ? 9.945 2.905 0.485 1.00 81.94 117 LYS A CA 1
ATOM 1001 C C . LYS A 1 117 ? 8.618 3.625 0.213 1.00 81.94 117 LYS A C 1
ATOM 1003 O O . LYS A 1 117 ? 7.939 4.000 1.162 1.00 81.94 117 LYS A O 1
ATOM 1008 N N . ASP A 1 118 ? 8.241 3.777 -1.054 1.00 77.62 118 ASP A N 1
ATOM 1009 C CA . ASP A 1 118 ? 6.992 4.418 -1.491 1.00 77.62 118 ASP A CA 1
ATOM 1010 C C . ASP A 1 118 ? 5.759 3.615 -1.024 1.00 77.62 118 ASP A C 1
ATOM 1012 O O . ASP A 1 118 ? 4.692 4.180 -0.804 1.00 77.62 118 ASP A O 1
ATOM 1016 N N . GLY A 1 119 ? 5.908 2.301 -0.834 1.00 77.88 119 GLY A N 1
ATOM 1017 C CA . GLY A 1 119 ? 4.899 1.406 -0.270 1.00 77.88 119 GLY A CA 1
ATOM 1018 C C . GLY A 1 119 ? 4.888 1.325 1.261 1.00 77.88 119 GLY A C 1
ATOM 1019 O O . GLY A 1 119 ? 4.109 0.545 1.804 1.00 77.88 119 GLY A O 1
ATOM 1020 N N . GLY A 1 120 ? 5.737 2.090 1.959 1.00 77.81 120 GLY A N 1
ATOM 1021 C CA . GLY A 1 120 ? 5.790 2.134 3.426 1.00 77.81 120 GLY A CA 1
ATOM 1022 C C . GLY A 1 120 ? 6.524 0.962 4.092 1.00 77.81 120 GLY A C 1
ATOM 1023 O O . GLY A 1 120 ? 6.419 0.778 5.305 1.00 77.81 120 GLY A O 1
ATOM 1024 N N . VAL A 1 121 ? 7.285 0.169 3.334 1.00 83.88 121 VAL A N 1
ATOM 1025 C CA . VAL A 1 121 ? 8.083 -0.954 3.845 1.00 83.88 121 VAL A CA 1
ATOM 1026 C C . VAL A 1 121 ? 9.566 -0.603 3.776 1.00 83.88 121 VAL A C 1
ATOM 1028 O O . VAL A 1 121 ? 10.115 -0.324 2.714 1.00 83.88 121 VAL A O 1
ATOM 1031 N N . ASN A 1 122 ? 10.259 -0.653 4.913 1.00 84.50 122 ASN A N 1
ATOM 1032 C CA . ASN A 1 122 ? 11.711 -0.490 4.921 1.00 84.50 122 ASN A CA 1
ATOM 1033 C C . ASN A 1 122 ? 12.378 -1.755 4.357 1.00 84.50 122 ASN A C 1
ATOM 1035 O O . ASN A 1 122 ? 12.340 -2.810 4.990 1.00 84.50 122 ASN A O 1
ATOM 1039 N N . TYR A 1 123 ? 12.978 -1.660 3.172 1.00 82.06 123 TYR A N 1
ATOM 1040 C CA . TYR A 1 123 ? 13.578 -2.813 2.513 1.00 82.06 123 TYR A CA 1
ATOM 1041 C C . TYR A 1 123 ? 14.782 -3.355 3.298 1.00 82.06 123 TYR A C 1
ATOM 1043 O O . TYR A 1 123 ? 15.822 -2.706 3.408 1.00 82.06 123 TYR A O 1
ATOM 1051 N N . LYS A 1 124 ? 14.657 -4.592 3.782 1.00 85.44 124 LYS A N 1
ATOM 1052 C CA . LYS A 1 124 ? 15.755 -5.443 4.253 1.00 85.44 124 LYS A CA 1
ATOM 1053 C C . LYS A 1 124 ? 15.506 -6.843 3.699 1.00 85.44 124 LYS A C 1
ATOM 1055 O O . LYS A 1 124 ? 14.457 -7.403 4.003 1.00 85.44 124 LYS A O 1
ATOM 1060 N N . ALA A 1 125 ? 16.428 -7.368 2.886 1.00 80.25 125 ALA A N 1
ATOM 1061 C CA . ALA A 1 125 ? 16.209 -8.563 2.060 1.00 80.25 125 ALA A CA 1
ATOM 1062 C C . ALA A 1 125 ? 15.584 -9.731 2.840 1.00 80.25 125 ALA A C 1
ATOM 1064 O O . ALA A 1 125 ? 14.530 -10.212 2.436 1.00 80.25 125 ALA A O 1
ATOM 1065 N N . GLU A 1 126 ? 16.164 -10.067 3.996 1.00 88.00 126 GLU A N 1
ATOM 1066 C CA . GLU A 1 126 ? 15.772 -11.202 4.849 1.00 88.00 126 GLU A CA 1
ATOM 1067 C C . GLU A 1 126 ? 14.763 -10.859 5.952 1.00 88.00 126 GLU A C 1
ATOM 1069 O O . GLU A 1 126 ? 14.364 -11.718 6.736 1.00 88.00 126 GLU A O 1
ATOM 1074 N N . ARG A 1 127 ? 14.334 -9.598 6.067 1.00 88.38 127 ARG A N 1
ATOM 1075 C CA . ARG A 1 127 ? 13.385 -9.231 7.120 1.00 88.38 127 ARG A CA 1
ATOM 1076 C C . ARG A 1 127 ? 11.999 -9.757 6.771 1.00 88.38 127 ARG A C 1
ATOM 1078 O O . ARG A 1 127 ? 11.476 -9.464 5.698 1.00 88.38 127 ARG A O 1
ATOM 1085 N N . LEU A 1 128 ? 11.406 -10.477 7.717 1.00 92.00 128 LEU A N 1
ATOM 1086 C CA . LEU A 1 128 ? 10.050 -10.992 7.618 1.00 92.00 128 LEU A CA 1
ATOM 1087 C C . LEU A 1 128 ? 9.020 -9.896 7.887 1.00 92.00 128 LEU A C 1
ATOM 1089 O O . LEU A 1 128 ? 9.122 -9.137 8.857 1.00 92.00 128 LEU A O 1
ATOM 1093 N N . TYR A 1 129 ? 8.009 -9.852 7.027 1.00 90.56 129 TYR A N 1
ATOM 1094 C CA . TYR A 1 129 ? 6.821 -9.032 7.196 1.00 90.56 129 TYR A CA 1
ATOM 1095 C C . TYR A 1 129 ? 5.570 -9.874 6.931 1.00 90.56 129 TYR A C 1
ATOM 1097 O O . TYR A 1 129 ? 5.613 -10.797 6.111 1.00 90.56 129 TYR A O 1
ATOM 1105 N N . PRO A 1 130 ? 4.437 -9.566 7.586 1.00 90.31 130 PRO A N 1
ATOM 1106 C CA . PRO A 1 130 ? 3.162 -10.145 7.186 1.00 90.31 130 PRO A CA 1
ATOM 1107 C C . PRO A 1 130 ? 2.836 -9.711 5.751 1.00 90.31 130 PRO A C 1
ATOM 1109 O O . PRO A 1 130 ? 3.112 -8.569 5.377 1.00 90.31 130 PRO A O 1
ATOM 1112 N N . ILE A 1 131 ? 2.234 -10.597 4.953 1.00 89.75 131 ILE A N 1
ATOM 1113 C CA . ILE A 1 131 ? 1.985 -10.345 3.522 1.00 89.75 131 ILE A CA 1
ATOM 1114 C C . ILE A 1 131 ? 1.210 -9.037 3.268 1.00 89.75 131 ILE A C 1
ATOM 1116 O O . ILE A 1 131 ? 1.533 -8.293 2.342 1.00 89.75 131 ILE A O 1
ATOM 1120 N N . ARG A 1 132 ? 0.262 -8.680 4.146 1.00 88.75 132 ARG A N 1
ATOM 1121 C CA . ARG A 1 132 ? -0.467 -7.398 4.113 1.00 88.75 132 ARG A CA 1
ATOM 1122 C C . ARG A 1 132 ? 0.408 -6.148 4.173 1.00 88.75 132 ARG A C 1
ATOM 1124 O O . ARG A 1 132 ? 0.016 -5.112 3.644 1.00 88.75 132 ARG A O 1
ATOM 1131 N N . ALA A 1 133 ? 1.606 -6.214 4.752 1.00 88.75 133 ALA A N 1
ATOM 1132 C CA . ALA A 1 133 ? 2.520 -5.073 4.759 1.00 88.75 133 ALA A CA 1
ATOM 1133 C C . ALA A 1 133 ? 2.936 -4.665 3.335 1.00 88.75 133 ALA A C 1
ATOM 1135 O O . ALA A 1 133 ? 3.302 -3.516 3.105 1.00 88.75 133 ALA A O 1
ATOM 1136 N N . TYR A 1 134 ? 2.841 -5.583 2.370 1.00 90.50 134 TYR A N 1
ATOM 1137 C CA . TYR A 1 134 ? 3.244 -5.355 0.990 1.00 90.50 134 TYR A CA 1
ATOM 1138 C C . TYR A 1 134 ? 2.140 -4.798 0.077 1.00 90.50 134 TYR A C 1
ATOM 1140 O O . TYR A 1 134 ? 2.403 -4.582 -1.108 1.00 90.50 134 TYR A O 1
ATOM 1148 N N . ILE A 1 135 ? 0.938 -4.498 0.595 1.00 89.75 135 ILE A N 1
ATOM 1149 C CA . ILE A 1 135 ? -0.148 -3.875 -0.191 1.00 89.75 135 ILE A CA 1
ATOM 1150 C C . ILE A 1 135 ? 0.345 -2.595 -0.878 1.00 89.75 135 ILE A C 1
ATOM 1152 O O . ILE A 1 135 ? 0.171 -2.424 -2.088 1.00 89.75 135 ILE A O 1
ATOM 1156 N N . GLY A 1 136 ? 1.003 -1.711 -0.121 1.00 87.81 136 GLY A N 1
ATOM 1157 C CA . GLY A 1 136 ? 1.526 -0.456 -0.654 1.00 87.81 136 GLY A CA 1
ATOM 1158 C C . GLY A 1 136 ? 2.613 -0.665 -1.698 1.00 87.81 136 GLY A C 1
ATOM 1159 O O . GLY A 1 136 ? 2.622 0.023 -2.719 1.00 87.81 136 GLY A O 1
ATOM 1160 N N . VAL A 1 137 ? 3.469 -1.668 -1.497 1.00 89.31 137 VAL A N 1
ATOM 1161 C CA . VAL A 1 137 ? 4.529 -2.025 -2.447 1.00 89.31 137 VAL A CA 1
ATOM 1162 C C . VAL A 1 137 ? 3.924 -2.503 -3.768 1.00 89.31 137 VAL A C 1
ATOM 1164 O O . VAL A 1 137 ? 4.279 -1.980 -4.822 1.00 89.31 137 VAL A O 1
ATOM 1167 N N . ALA A 1 138 ? 2.952 -3.419 -3.733 1.00 89.06 138 ALA A N 1
ATOM 1168 C CA . ALA A 1 138 ? 2.245 -3.876 -4.931 1.00 89.06 138 ALA A CA 1
ATOM 1169 C C . ALA A 1 138 ? 1.514 -2.730 -5.655 1.00 89.06 138 ALA A C 1
ATOM 1171 O O . ALA A 1 138 ? 1.604 -2.618 -6.879 1.00 89.06 138 ALA A O 1
ATOM 1172 N N . CYS A 1 139 ? 0.846 -1.833 -4.921 1.00 87.69 139 CYS A N 1
ATOM 1173 C CA . CYS A 1 139 ? 0.193 -0.663 -5.517 1.00 87.69 139 CYS A CA 1
ATOM 1174 C C . CYS A 1 139 ? 1.202 0.268 -6.210 1.00 87.69 139 CYS A C 1
ATOM 1176 O O . CYS A 1 139 ? 0.938 0.745 -7.319 1.00 87.69 139 CYS A O 1
ATOM 1178 N N . ALA A 1 140 ? 2.356 0.523 -5.585 1.00 83.62 140 ALA A N 1
ATOM 1179 C CA . ALA A 1 140 ? 3.421 1.349 -6.154 1.00 83.62 140 ALA A CA 1
ATOM 1180 C C . ALA A 1 140 ? 3.990 0.732 -7.441 1.00 83.62 140 ALA A C 1
ATOM 1182 O O . ALA A 1 140 ? 4.147 1.427 -8.448 1.00 83.62 140 ALA A O 1
ATOM 1183 N N . VAL A 1 141 ? 4.222 -0.582 -7.428 1.00 84.50 141 VAL A N 1
ATOM 1184 C CA . VAL A 1 141 ? 4.716 -1.353 -8.573 1.00 84.50 141 VAL A CA 1
ATOM 1185 C C . VAL A 1 141 ? 3.732 -1.301 -9.746 1.00 84.50 141 VAL A C 1
ATOM 1187 O O . VAL A 1 141 ? 4.127 -0.939 -10.854 1.00 84.50 141 VAL A O 1
ATOM 1190 N N . LEU A 1 142 ? 2.444 -1.578 -9.515 1.00 81.50 142 LEU A N 1
ATOM 1191 C CA . LEU A 1 142 ? 1.415 -1.555 -10.564 1.00 81.50 142 LEU A CA 1
ATOM 1192 C C . LEU A 1 142 ? 1.212 -0.153 -11.150 1.00 81.50 142 LEU A C 1
ATOM 1194 O O . LEU A 1 142 ? 1.147 0.010 -12.369 1.00 81.50 142 LEU A O 1
ATOM 1198 N N . THR A 1 143 ? 1.186 0.869 -10.289 1.00 82.44 143 THR A N 1
ATOM 1199 C CA . THR A 1 143 ? 1.102 2.278 -10.710 1.00 82.44 143 THR A CA 1
ATOM 1200 C C . THR A 1 143 ? 2.295 2.662 -11.574 1.00 82.44 143 THR A C 1
ATOM 1202 O O . THR A 1 143 ? 2.155 3.340 -12.593 1.00 82.44 143 THR A O 1
ATOM 1205 N N . TRP A 1 144 ? 3.495 2.235 -11.190 1.00 80.31 144 TRP A N 1
ATOM 1206 C CA . TRP A 1 144 ? 4.681 2.478 -11.994 1.00 80.31 144 TRP A CA 1
ATOM 1207 C C . TRP A 1 144 ? 4.619 1.744 -13.335 1.00 80.31 144 TRP A C 1
ATOM 1209 O O . TRP A 1 144 ? 4.906 2.354 -14.364 1.00 80.31 144 TRP A O 1
ATOM 1219 N N . HIS A 1 145 ? 4.226 0.469 -13.336 1.00 77.19 145 HIS A N 1
ATOM 1220 C CA . HIS A 1 145 ? 4.182 -0.362 -14.537 1.00 77.19 145 HIS A CA 1
ATOM 1221 C C . HIS A 1 145 ? 3.229 0.215 -15.588 1.00 77.19 145 HIS A C 1
ATOM 1223 O O . HIS A 1 145 ? 3.590 0.346 -16.759 1.00 77.19 145 HIS A O 1
ATOM 1229 N N . GLU A 1 146 ? 2.044 0.656 -15.172 1.00 78.81 146 GLU A N 1
ATOM 1230 C CA . GLU A 1 146 ? 1.130 1.363 -16.064 1.00 78.81 146 GLU A CA 1
ATOM 1231 C C . GLU A 1 146 ? 1.745 2.649 -16.619 1.00 78.81 146 GLU A C 1
ATOM 1233 O O . GLU A 1 146 ? 1.712 2.880 -17.826 1.00 78.81 146 GLU A O 1
ATOM 1238 N N . ASN A 1 147 ? 2.357 3.471 -15.765 1.00 77.06 147 ASN A N 1
ATOM 1239 C CA . ASN A 1 147 ? 3.006 4.699 -16.214 1.00 77.06 147 ASN A CA 1
ATOM 1240 C C . ASN A 1 147 ? 4.119 4.430 -17.240 1.00 77.06 147 ASN A C 1
ATOM 1242 O O . ASN A 1 147 ? 4.363 5.274 -18.102 1.00 77.06 147 ASN A O 1
ATOM 1246 N N . GLN A 1 148 ? 4.801 3.280 -17.176 1.00 73.31 148 GLN A N 1
ATOM 1247 C CA . GLN A 1 148 ? 5.754 2.875 -18.213 1.00 73.31 148 GLN A CA 1
ATOM 1248 C C . GLN A 1 148 ? 5.058 2.464 -19.509 1.00 73.31 148 GLN A C 1
ATOM 1250 O O . GLN A 1 148 ? 5.493 2.895 -20.576 1.00 73.31 148 GLN A O 1
ATOM 1255 N N . ARG A 1 149 ? 3.978 1.677 -19.437 1.00 70.25 149 ARG A N 1
ATOM 1256 C CA . ARG A 1 149 ? 3.181 1.303 -20.616 1.00 70.25 149 ARG A CA 1
ATOM 1257 C C . ARG A 1 149 ? 2.660 2.534 -21.353 1.00 70.25 149 ARG A C 1
ATOM 1259 O O . ARG A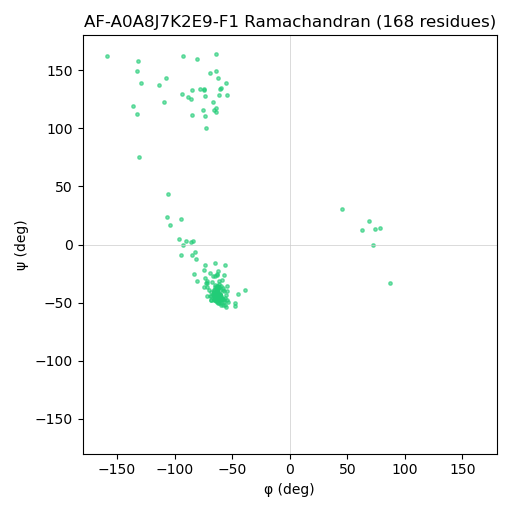 1 149 ? 2.915 2.673 -22.544 1.00 70.25 149 ARG A O 1
ATOM 1266 N N . SER A 1 150 ? 2.050 3.474 -20.635 1.00 73.31 150 SER A N 1
ATOM 1267 C CA . SER A 1 150 ? 1.528 4.714 -21.218 1.00 73.31 150 SER A CA 1
ATOM 1268 C C . SER A 1 150 ? 2.621 5.573 -21.857 1.00 73.31 150 SER A C 1
ATOM 1270 O O . SER A 1 150 ? 2.375 6.232 -22.860 1.00 73.31 150 SER A O 1
ATOM 1272 N N . LYS A 1 151 ? 3.844 5.572 -21.308 1.00 70.88 151 LYS A N 1
ATOM 1273 C CA . LYS A 1 151 ? 4.985 6.269 -21.923 1.00 70.88 151 LYS A CA 1
ATOM 1274 C C . LYS A 1 151 ? 5.446 5.599 -23.210 1.00 70.88 151 LYS A C 1
ATOM 1276 O O . LYS A 1 151 ? 5.676 6.307 -24.180 1.00 70.88 151 LYS A O 1
ATOM 1281 N N . ARG A 1 152 ? 5.562 4.266 -23.223 1.00 68.62 152 ARG A N 1
ATOM 1282 C CA . ARG A 1 152 ? 5.937 3.514 -24.433 1.00 68.62 152 ARG A CA 1
ATOM 1283 C C . ARG A 1 152 ? 4.935 3.739 -25.557 1.00 68.62 152 ARG A C 1
ATOM 1285 O O . ARG A 1 152 ? 5.367 4.016 -26.667 1.00 68.62 152 ARG A O 1
ATOM 1292 N N . GLN A 1 153 ? 3.640 3.704 -25.236 1.00 67.44 153 GLN A N 1
ATOM 1293 C CA . GLN A 1 153 ? 2.579 3.997 -26.198 1.00 67.44 153 GLN A CA 1
ATOM 1294 C C . GLN A 1 153 ? 2.745 5.403 -26.783 1.00 67.44 153 GLN A C 1
ATOM 1296 O O . GLN A 1 153 ? 2.882 5.541 -27.987 1.00 67.44 153 GLN A O 1
ATOM 1301 N N . ARG A 1 154 ? 2.889 6.435 -25.939 1.00 66.12 154 ARG A N 1
ATOM 1302 C CA . ARG A 1 154 ? 3.109 7.810 -26.424 1.00 66.12 154 ARG A CA 1
ATOM 1303 C C . ARG A 1 154 ? 4.350 7.947 -27.303 1.00 66.12 154 ARG A C 1
ATOM 1305 O O . ARG A 1 154 ? 4.323 8.698 -28.265 1.00 66.12 154 ARG A O 1
ATOM 1312 N N . THR A 1 155 ? 5.448 7.263 -26.977 1.00 66.00 155 THR A N 1
ATOM 1313 C CA . THR A 1 155 ? 6.652 7.276 -27.824 1.00 66.00 155 THR A CA 1
ATOM 1314 C C . THR A 1 155 ? 6.394 6.615 -29.179 1.00 66.00 155 THR A C 1
ATOM 1316 O O . THR A 1 155 ? 6.865 7.127 -30.188 1.00 66.00 155 THR A O 1
ATOM 1319 N N . GLN A 1 156 ? 5.634 5.518 -29.222 1.00 64.94 156 GLN A N 1
ATOM 1320 C CA . GLN A 1 156 ? 5.230 4.882 -30.479 1.00 64.94 156 GLN A CA 1
ATOM 1321 C C . GLN A 1 156 ? 4.308 5.788 -31.298 1.00 64.94 156 GLN A C 1
ATOM 1323 O O . GLN A 1 156 ? 4.557 5.960 -32.487 1.00 64.94 156 GLN A O 1
ATOM 1328 N N . ASP A 1 157 ? 3.326 6.424 -30.657 1.00 64.81 157 ASP A N 1
ATOM 1329 C CA . ASP A 1 157 ? 2.395 7.347 -31.310 1.00 64.81 157 ASP A CA 1
ATOM 1330 C C . ASP A 1 157 ? 3.140 8.563 -31.898 1.00 64.81 157 ASP A C 1
ATOM 1332 O O . ASP A 1 157 ? 2.892 8.947 -33.036 1.00 64.81 157 ASP A O 1
ATOM 1336 N N . ILE A 1 158 ? 4.110 9.136 -31.166 1.00 64.12 158 ILE A N 1
ATOM 1337 C CA . ILE A 1 158 ? 4.962 10.238 -31.656 1.00 64.12 158 ILE A CA 1
ATOM 1338 C C . ILE A 1 158 ? 5.816 9.787 -32.846 1.00 64.12 158 ILE A C 1
ATOM 1340 O O . ILE A 1 158 ? 5.909 10.503 -33.839 1.00 64.12 158 ILE A O 1
ATOM 1344 N N . ASN A 1 159 ? 6.427 8.602 -32.773 1.00 61.19 159 ASN A N 1
ATOM 1345 C CA . ASN A 1 159 ? 7.247 8.088 -33.870 1.00 61.19 159 ASN A CA 1
ATOM 1346 C C . ASN A 1 159 ? 6.404 7.796 -35.121 1.00 61.19 159 ASN A C 1
ATOM 1348 O O . ASN A 1 159 ? 6.844 8.108 -36.222 1.00 61.19 159 ASN A O 1
ATOM 1352 N N . GLN A 1 160 ? 5.189 7.257 -34.968 1.00 58.31 160 GLN A N 1
ATOM 1353 C CA . GLN A 1 160 ? 4.250 7.071 -36.080 1.00 58.31 160 GLN A CA 1
ATOM 1354 C C . GLN A 1 160 ? 3.780 8.405 -36.667 1.00 58.31 160 GLN A C 1
ATOM 1356 O O . GLN A 1 160 ? 3.715 8.539 -37.884 1.00 58.31 160 GLN A O 1
ATOM 1361 N N . PHE A 1 161 ? 3.498 9.405 -35.830 1.00 55.28 161 PHE A N 1
ATOM 1362 C CA . PHE A 1 161 ? 3.112 10.738 -36.293 1.00 55.28 161 PHE A CA 1
ATOM 1363 C C . PHE A 1 161 ? 4.239 11.427 -37.078 1.00 55.28 161 PHE A C 1
ATOM 1365 O O . PHE A 1 161 ? 3.983 12.001 -38.131 1.00 55.28 161 PHE A O 1
ATOM 1372 N N . ASN A 1 162 ? 5.490 11.318 -36.619 1.00 61.78 162 ASN A N 1
ATOM 1373 C CA . ASN A 1 162 ? 6.647 11.862 -37.337 1.00 61.78 162 ASN A CA 1
ATOM 1374 C C . ASN A 1 162 ? 6.885 11.143 -38.675 1.00 61.78 162 ASN A C 1
ATOM 1376 O O . ASN A 1 162 ? 7.115 11.807 -39.680 1.00 61.78 162 ASN A O 1
ATOM 1380 N N . LEU A 1 163 ? 6.741 9.812 -38.713 1.00 56.03 163 LEU A N 1
ATOM 1381 C CA . LEU A 1 163 ? 6.816 9.031 -39.956 1.00 56.03 163 LEU A CA 1
ATOM 1382 C C . LEU A 1 163 ? 5.730 9.444 -40.965 1.00 56.03 163 LEU A C 1
ATOM 1384 O O . LEU A 1 163 ? 6.008 9.544 -42.154 1.00 56.03 163 LEU A O 1
ATOM 1388 N N . LEU A 1 164 ? 4.510 9.729 -40.498 1.00 52.62 164 LEU A N 1
ATOM 1389 C CA . LEU A 1 164 ? 3.405 10.194 -41.347 1.00 52.62 164 LEU A CA 1
ATOM 1390 C C . LEU A 1 164 ? 3.568 11.657 -41.804 1.00 52.62 164 LEU A C 1
ATOM 1392 O O . LEU A 1 164 ? 3.090 12.032 -42.876 1.00 52.62 164 LEU A O 1
ATOM 1396 N N . GLY A 1 165 ? 4.239 12.493 -41.008 1.00 52.44 165 GLY A N 1
ATOM 1397 C CA . GLY A 1 165 ? 4.584 13.872 -41.365 1.00 52.44 165 GLY A CA 1
ATOM 1398 C C . GLY A 1 165 ? 5.696 13.968 -42.415 1.00 52.44 165 GLY A C 1
ATOM 1399 O O . GLY A 1 165 ? 5.656 14.860 -43.258 1.00 52.44 165 GLY A O 1
ATOM 1400 N N . GLU A 1 166 ? 6.648 13.033 -42.413 1.00 51.09 166 GLU A N 1
ATOM 1401 C CA . GLU A 1 166 ? 7.688 12.931 -43.448 1.00 51.09 166 GLU A CA 1
ATOM 1402 C C . GLU A 1 166 ? 7.129 12.417 -44.785 1.00 51.09 166 GLU A C 1
ATOM 1404 O O . GLU A 1 166 ? 7.554 12.881 -45.839 1.00 51.09 166 GLU A O 1
ATOM 1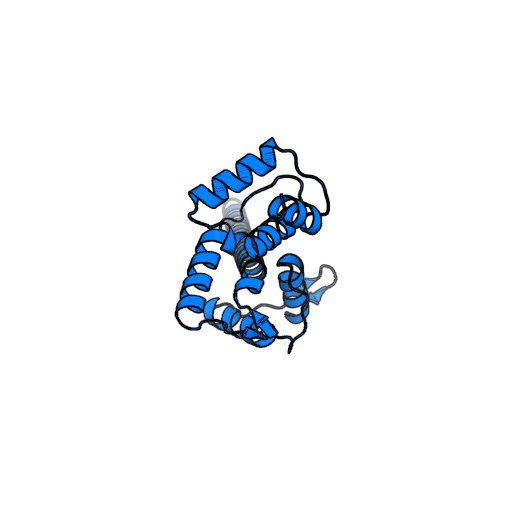409 N N . THR A 1 167 ? 6.119 11.539 -44.772 1.00 49.09 167 THR A N 1
ATOM 1410 C CA . THR A 1 167 ? 5.482 11.037 -46.006 1.00 49.09 167 THR A CA 1
ATOM 1411 C C . THR A 1 167 ? 4.570 12.040 -46.717 1.00 49.09 167 THR A C 1
ATOM 1413 O O . THR A 1 167 ? 4.272 11.841 -47.887 1.00 49.09 167 THR A O 1
ATOM 1416 N N . ASN A 1 168 ? 4.122 13.106 -46.045 1.00 49.78 168 ASN A N 1
ATOM 1417 C CA . ASN A 1 168 ? 3.224 14.117 -46.627 1.00 49.78 168 ASN A CA 1
ATOM 1418 C C . ASN A 1 168 ? 3.956 15.365 -47.165 1.00 49.78 168 ASN A C 1
ATOM 1420 O O . ASN A 1 168 ? 3.302 16.317 -47.580 1.00 49.78 168 ASN A O 1
ATOM 1424 N N . ASN A 1 169 ? 5.294 15.370 -47.149 1.00 49.22 169 ASN A N 1
ATOM 1425 C CA . ASN A 1 169 ? 6.137 16.423 -47.736 1.00 49.22 169 ASN A CA 1
ATOM 1426 C C . ASN A 1 169 ? 6.831 15.968 -49.040 1.00 49.22 169 ASN A C 1
ATOM 1428 O O . ASN A 1 169 ? 7.879 16.512 -49.392 1.00 49.22 169 ASN A O 1
ATOM 1432 N N . VAL A 1 170 ? 6.268 14.973 -49.738 1.00 43.66 170 VAL A N 1
ATOM 1433 C CA . VAL A 1 170 ? 6.712 14.515 -51.069 1.00 43.66 170 VAL A CA 1
ATOM 1434 C C . VAL A 1 170 ? 5.667 14.873 -52.114 1.00 43.66 170 VAL A C 1
ATOM 1436 O O . VAL A 1 170 ? 4.475 14.603 -51.851 1.00 43.66 170 VAL A O 1
#